Protein AF-A0A1C6A7W8-F1 (afdb_monomer)

Structure (mmCIF, N/CA/C/O backbone):
data_AF-A0A1C6A7W8-F1
#
_entry.id   AF-A0A1C6A7W8-F1
#
loop_
_atom_site.group_PDB
_atom_site.id
_atom_site.type_symbol
_atom_site.label_atom_id
_atom_site.label_alt_id
_atom_site.label_comp_id
_atom_site.label_asym_id
_atom_site.label_entity_id
_atom_site.label_seq_id
_atom_site.pdbx_PDB_ins_code
_atom_site.Cartn_x
_atom_site.Cartn_y
_atom_site.Cartn_z
_atom_site.occupancy
_atom_site.B_iso_or_equiv
_atom_site.auth_seq_id
_atom_site.auth_comp_id
_atom_site.auth_asym_id
_atom_site.auth_atom_id
_atom_site.pdbx_PDB_model_num
ATOM 1 N N . MET A 1 1 ? -4.103 -28.328 -0.287 1.00 45.31 1 MET A N 1
ATOM 2 C CA . MET A 1 1 ? -3.568 -27.176 0.471 1.00 45.31 1 MET A CA 1
ATOM 3 C C . MET A 1 1 ? -3.683 -25.951 -0.413 1.00 45.31 1 MET A C 1
ATOM 5 O O . MET A 1 1 ? -3.094 -25.957 -1.489 1.00 45.31 1 MET A O 1
ATOM 9 N N . SER A 1 2 ? -4.508 -24.973 -0.033 1.00 50.41 2 SER A N 1
ATOM 10 C CA . SER A 1 2 ? -4.607 -23.721 -0.789 1.00 50.41 2 SER A CA 1
ATOM 11 C C 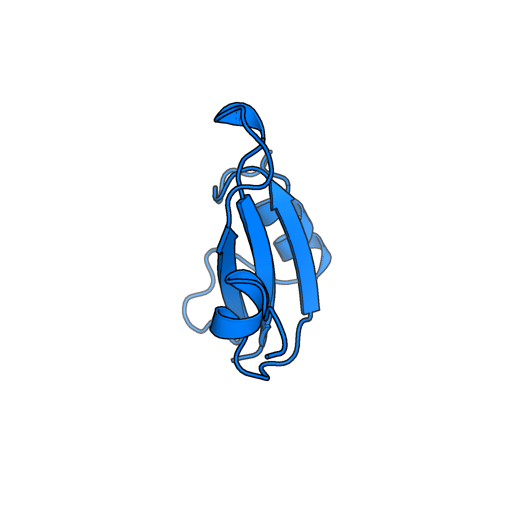. SER A 1 2 ? -3.247 -23.029 -0.738 1.00 50.41 2 SER A C 1
ATOM 13 O O . SER A 1 2 ? -2.717 -22.818 0.351 1.00 50.41 2 SER A O 1
ATOM 15 N N . ARG A 1 3 ? -2.636 -22.763 -1.896 1.00 58.19 3 ARG A N 1
ATOM 16 C CA . ARG A 1 3 ? -1.384 -22.000 -1.983 1.00 58.19 3 ARG A CA 1
ATOM 17 C C . ARG A 1 3 ? -1.735 -20.530 -1.792 1.00 58.19 3 ARG A C 1
ATOM 19 O O . ARG A 1 3 ? -1.849 -19.802 -2.773 1.00 58.19 3 ARG A O 1
ATOM 26 N N . VAL A 1 4 ? -1.972 -20.132 -0.546 1.00 63.28 4 VAL A N 1
ATOM 27 C CA . VAL A 1 4 ? -2.153 -18.723 -0.200 1.00 63.28 4 VAL A CA 1
ATOM 28 C C . VAL A 1 4 ? -0.857 -18.008 -0.569 1.00 63.28 4 VAL A C 1
ATOM 30 O O . VAL A 1 4 ? 0.241 -18.473 -0.256 1.00 63.28 4 VAL A O 1
ATOM 33 N N . SER A 1 5 ? -0.957 -16.935 -1.345 1.00 80.25 5 SER A N 1
ATOM 34 C CA . SER A 1 5 ? 0.221 -16.147 -1.682 1.00 80.25 5 SER A CA 1
ATOM 35 C C . SER A 1 5 ? 0.732 -15.431 -0.429 1.00 80.25 5 SER A C 1
ATOM 37 O O . SER A 1 5 ? -0.054 -14.996 0.403 1.00 80.25 5 SER A O 1
ATOM 39 N N . MET A 1 6 ? 2.048 -15.223 -0.319 1.00 85.38 6 MET A N 1
ATOM 40 C CA . MET A 1 6 ? 2.652 -14.464 0.792 1.00 85.38 6 MET A CA 1
ATOM 41 C C . MET A 1 6 ? 1.991 -13.086 1.001 1.00 85.38 6 MET A C 1
ATOM 43 O O . MET A 1 6 ? 1.934 -12.577 2.113 1.00 85.38 6 MET A O 1
ATOM 47 N N . LEU A 1 7 ? 1.466 -12.475 -0.070 1.00 89.38 7 LEU A N 1
ATOM 48 C CA . LEU A 1 7 ? 0.696 -11.236 0.041 1.00 89.38 7 LEU A CA 1
ATOM 49 C C . LEU A 1 7 ? -0.634 -11.452 0.776 1.00 89.38 7 LEU A C 1
ATOM 51 O O . LEU A 1 7 ? -0.975 -10.660 1.643 1.00 89.38 7 LEU A O 1
ATOM 55 N N . GLU A 1 8 ? -1.380 -12.497 0.428 1.00 86.50 8 GLU A N 1
ATOM 56 C CA . GLU A 1 8 ? -2.664 -12.831 1.055 1.00 86.50 8 GLU A CA 1
ATOM 57 C C . GLU A 1 8 ? -2.495 -13.251 2.519 1.00 86.50 8 GLU A C 1
ATOM 59 O O . GLU A 1 8 ? -3.286 -12.822 3.358 1.00 86.50 8 GLU A O 1
ATOM 64 N N . GLU A 1 9 ? -1.436 -14.002 2.845 1.00 88.00 9 GLU A N 1
ATOM 65 C CA . GLU A 1 9 ? -1.085 -14.321 4.236 1.00 88.00 9 GLU A CA 1
ATOM 66 C C . GLU A 1 9 ? -0.856 -13.044 5.041 1.00 88.00 9 GLU A C 1
ATOM 68 O O . GLU A 1 9 ? -1.402 -12.884 6.130 1.00 88.00 9 GLU A O 1
ATOM 73 N N . HIS A 1 10 ? -0.105 -12.092 4.481 1.00 88.75 10 HIS A N 1
ATOM 74 C CA . HIS A 1 10 ? 0.127 -10.829 5.158 1.00 88.75 10 HIS A CA 1
ATOM 75 C C . HIS A 1 10 ? -1.107 -9.924 5.180 1.00 88.75 10 HIS A C 1
ATOM 77 O O . HIS A 1 10 ? -1.247 -9.155 6.124 1.00 88.75 10 HIS A O 1
ATOM 83 N N . ILE A 1 11 ? -2.015 -9.980 4.200 1.00 93.12 11 ILE A N 1
ATOM 84 C CA . ILE A 1 11 ? -3.288 -9.241 4.272 1.00 93.12 11 ILE A CA 1
ATOM 85 C C . ILE A 1 11 ? -4.083 -9.717 5.493 1.00 93.12 11 ILE A C 1
ATOM 87 O O . ILE A 1 11 ? -4.619 -8.880 6.219 1.00 93.12 11 ILE A O 1
ATOM 91 N N . ASN A 1 12 ? -4.078 -11.025 5.774 1.00 89.56 12 ASN A N 1
ATOM 92 C CA . ASN A 1 12 ? -4.670 -11.619 6.976 1.00 89.56 12 ASN A CA 1
ATOM 93 C C . ASN A 1 12 ? -6.134 -11.187 7.207 1.00 89.56 12 ASN A C 1
ATOM 95 O O . ASN A 1 12 ? -6.526 -10.826 8.312 1.00 89.56 12 ASN A O 1
ATOM 99 N N . GLY A 1 13 ? -6.928 -11.138 6.132 1.00 88.06 13 GLY A N 1
ATOM 100 C CA . GLY A 1 13 ? -8.344 -10.756 6.184 1.00 88.06 13 GLY A CA 1
ATOM 101 C C . GLY A 1 13 ? -8.633 -9.256 6.329 1.00 88.06 13 GLY A C 1
ATOM 102 O O . GLY A 1 13 ? -9.802 -8.886 6.398 1.00 88.06 13 GLY A O 1
ATOM 103 N N . ARG A 1 14 ? -7.613 -8.385 6.343 1.00 94.19 14 ARG A N 1
ATOM 104 C CA . ARG A 1 14 ? -7.811 -6.926 6.332 1.00 94.19 14 ARG A CA 1
ATOM 105 C C . ARG A 1 14 ? -8.484 -6.460 5.042 1.00 94.19 14 ARG A C 1
ATOM 107 O O . ARG A 1 14 ? -8.247 -7.020 3.971 1.00 94.19 14 ARG A O 1
ATOM 114 N N . GLU A 1 15 ? -9.285 -5.401 5.144 1.00 94.94 15 GLU A N 1
ATOM 115 C CA . GLU A 1 15 ? -9.938 -4.782 3.989 1.00 94.94 15 GLU A CA 1
ATOM 116 C C . GLU A 1 15 ? -8.879 -4.215 3.036 1.00 94.94 15 GLU A C 1
ATOM 118 O O . GLU A 1 15 ? -8.099 -3.337 3.409 1.00 94.94 15 GLU A O 1
ATOM 123 N N . VAL A 1 16 ? -8.840 -4.720 1.802 1.00 95.81 16 VAL A N 1
ATOM 124 C CA . VAL A 1 16 ? -7.905 -4.246 0.778 1.00 95.81 16 VAL A CA 1
ATOM 125 C C . VAL A 1 16 ? -8.514 -3.058 0.045 1.00 95.81 16 VAL A C 1
ATOM 127 O O . VAL A 1 16 ? -9.499 -3.200 -0.671 1.00 95.81 16 VAL A O 1
ATOM 130 N N . MET A 1 17 ? -7.871 -1.901 0.165 1.00 96.12 17 MET A N 1
ATOM 131 C CA . MET A 1 17 ? -8.258 -0.678 -0.538 1.00 96.12 17 MET A CA 1
ATOM 132 C C . MET A 1 17 ? -7.739 -0.667 -1.980 1.00 96.12 17 MET A C 1
ATOM 134 O O . MET A 1 17 ? -8.434 -0.236 -2.895 1.00 96.12 17 MET A O 1
ATOM 138 N N . ALA A 1 18 ? -6.504 -1.136 -2.201 1.00 95.94 18 ALA A N 1
ATOM 139 C CA . ALA A 1 18 ? -5.924 -1.245 -3.538 1.00 95.94 18 ALA A CA 1
ATOM 140 C C . ALA A 1 18 ? -4.760 -2.237 -3.592 1.00 95.94 18 ALA A C 1
ATOM 142 O O . ALA A 1 18 ? -3.950 -2.319 -2.669 1.00 95.94 18 ALA A O 1
ATOM 143 N N . TYR A 1 19 ? -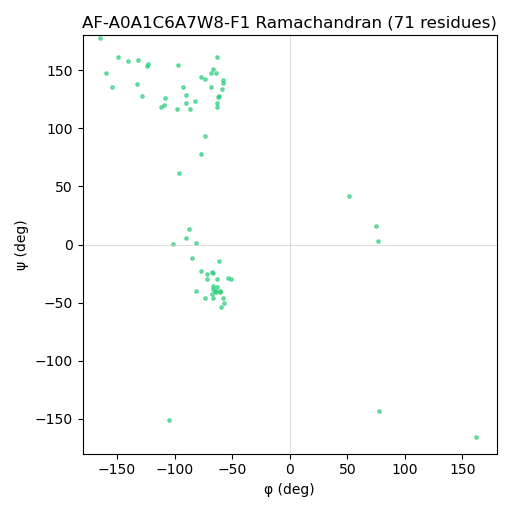4.603 -2.912 -4.730 1.00 94.88 19 TYR A N 1
ATOM 144 C CA . TYR A 1 19 ? -3.397 -3.679 -5.041 1.00 94.88 19 TYR A CA 1
ATOM 145 C C . TYR A 1 19 ? -2.399 -2.828 -5.826 1.00 94.88 19 TYR A C 1
ATOM 147 O O . TYR A 1 19 ? -2.748 -2.145 -6.791 1.00 94.88 19 TYR A O 1
ATOM 155 N N . VAL A 1 20 ? -1.126 -2.908 -5.446 1.00 93.69 20 VAL A N 1
ATOM 156 C CA . VAL A 1 20 ? -0.035 -2.171 -6.084 1.00 93.69 20 VAL A CA 1
ATOM 157 C C . VAL A 1 20 ? 1.084 -3.132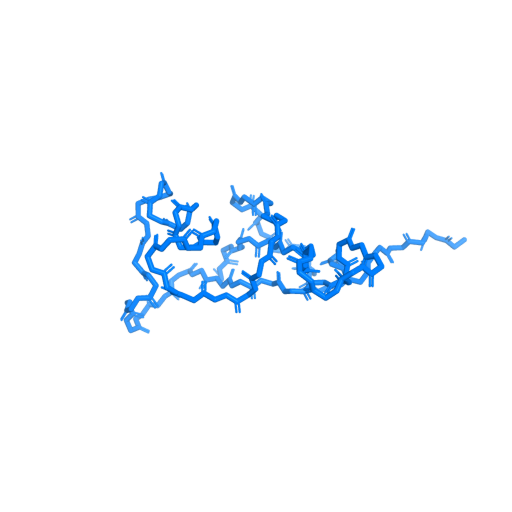 -6.442 1.00 93.69 20 VAL A C 1
ATOM 159 O O . VAL A 1 20 ? 1.606 -3.848 -5.600 1.00 93.69 20 VAL A O 1
ATOM 162 N N . GLN A 1 21 ? 1.516 -3.099 -7.697 1.00 92.00 21 GLN A N 1
ATOM 163 C CA . GLN A 1 21 ? 2.743 -3.762 -8.123 1.00 92.00 21 GLN A CA 1
ATOM 164 C C . GLN A 1 21 ? 3.804 -2.716 -8.453 1.00 92.00 21 GLN A C 1
ATOM 166 O O . GLN A 1 21 ? 3.594 -1.891 -9.346 1.00 92.00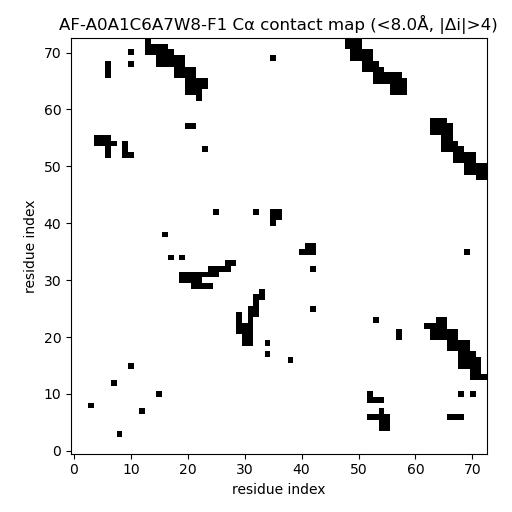 21 GLN A O 1
ATOM 171 N N . GLY A 1 22 ? 4.939 -2.748 -7.759 1.00 91.06 22 GLY A N 1
ATOM 172 C CA . GLY A 1 22 ? 6.046 -1.828 -8.012 1.00 91.06 22 GLY A CA 1
ATOM 173 C C . GLY A 1 22 ? 7.031 -1.738 -6.853 1.00 91.06 22 GLY A C 1
ATOM 174 O O . GLY A 1 22 ? 7.042 -2.571 -5.951 1.00 91.06 22 GLY A O 1
ATOM 175 N N . LYS A 1 23 ? 7.898 -0.726 -6.877 1.00 90.88 23 LYS A N 1
ATOM 176 C CA . LYS A 1 23 ? 8.871 -0.501 -5.801 1.00 90.88 23 LYS A CA 1
ATOM 177 C C . LYS A 1 23 ? 8.165 -0.064 -4.515 1.00 90.88 23 LYS A C 1
ATOM 179 O O . LYS A 1 23 ? 7.317 0.826 -4.565 1.00 90.88 23 LYS A O 1
ATOM 184 N N . TYR A 1 24 ? 8.574 -0.637 -3.385 1.00 90.81 24 TYR A N 1
ATOM 185 C CA . TYR A 1 24 ? 8.219 -0.123 -2.064 1.00 90.81 24 TYR A CA 1
ATOM 186 C C . TYR A 1 24 ? 9.027 1.153 -1.810 1.00 90.81 24 TYR A C 1
ATOM 188 O O . TYR A 1 24 ? 10.202 1.107 -1.456 1.00 90.81 24 TYR A O 1
ATOM 196 N N . SER A 1 25 ? 8.436 2.296 -2.139 1.00 90.00 25 SER A N 1
ATOM 197 C CA . SER A 1 25 ? 9.077 3.603 -2.038 1.00 90.00 25 SER A CA 1
ATOM 198 C C . SER A 1 25 ? 8.010 4.670 -1.875 1.00 90.00 25 SER A C 1
ATOM 200 O O . SER A 1 25 ? 7.032 4.665 -2.623 1.00 90.00 25 SER A O 1
ATOM 202 N N . TYR A 1 26 ? 8.229 5.603 -0.951 1.00 88.94 26 TYR A N 1
ATOM 203 C CA . TYR A 1 26 ? 7.336 6.742 -0.745 1.00 88.94 26 TYR A CA 1
ATOM 204 C C . TYR A 1 26 ? 7.700 7.974 -1.592 1.00 88.94 26 TYR A C 1
ATOM 206 O O . TYR A 1 26 ? 7.031 8.999 -1.502 1.00 88.94 26 TYR A O 1
ATOM 214 N N . HIS A 1 27 ? 8.680 7.873 -2.501 1.00 88.81 27 HIS A N 1
ATOM 215 C CA . HIS A 1 27 ? 8.957 8.947 -3.461 1.00 88.81 27 HIS A CA 1
ATOM 216 C C . HIS A 1 27 ? 7.723 9.280 -4.309 1.00 88.81 27 HIS A C 1
ATOM 218 O O . HIS A 1 27 ? 7.017 8.386 -4.76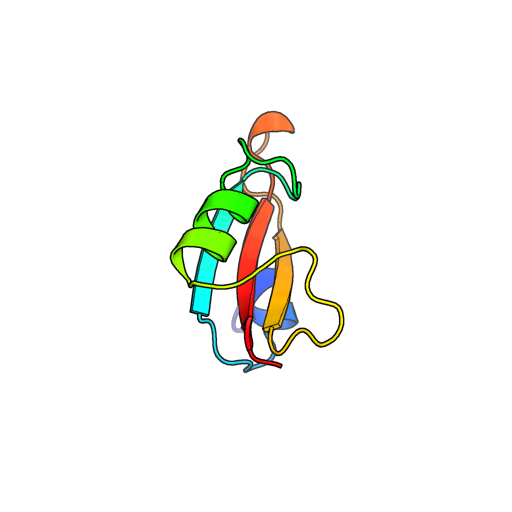9 1.00 88.81 27 HIS A O 1
ATOM 224 N N . SER A 1 28 ? 7.509 10.566 -4.590 1.00 83.44 28 SER A N 1
ATOM 225 C CA . SER A 1 28 ? 6.350 11.078 -5.341 1.00 83.44 28 SER A CA 1
ATOM 226 C C . SER A 1 28 ? 6.131 10.413 -6.708 1.00 83.4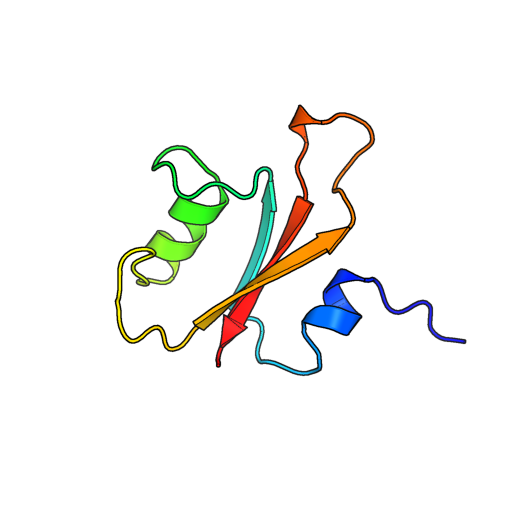4 28 SER A C 1
ATOM 228 O O . SER 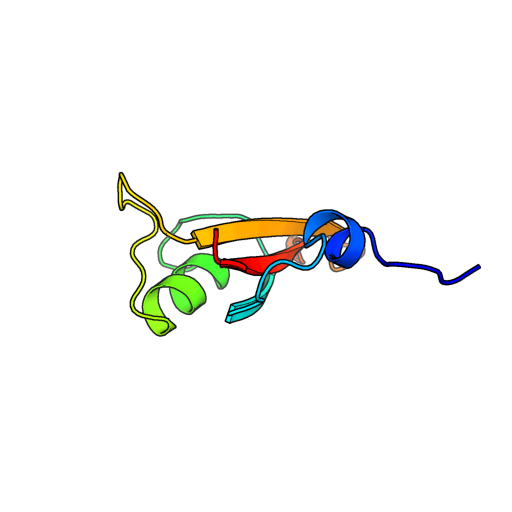A 1 28 ? 4.996 10.295 -7.167 1.00 83.44 28 SER A O 1
ATOM 230 N N . THR A 1 29 ? 7.199 9.938 -7.349 1.00 86.88 29 THR A N 1
ATOM 231 C CA . THR A 1 29 ? 7.159 9.261 -8.654 1.00 86.88 29 THR A CA 1
ATOM 232 C C . THR A 1 29 ? 6.851 7.765 -8.560 1.00 86.88 29 THR A C 1
ATOM 234 O O . THR A 1 29 ? 6.563 7.120 -9.577 1.00 86.88 29 THR A O 1
ATOM 237 N N . SER A 1 30 ? 6.879 7.179 -7.361 1.00 90.62 30 SER A N 1
ATOM 238 C CA . SER A 1 30 ? 6.578 5.764 -7.174 1.00 90.62 30 SER A CA 1
ATOM 239 C C . SER A 1 30 ? 5.103 5.484 -7.487 1.00 90.62 30 SER A C 1
ATOM 241 O O . SER A 1 30 ? 4.228 6.347 -7.373 1.00 90.62 30 SER A O 1
ATOM 243 N N . LYS A 1 31 ? 4.808 4.264 -7.945 1.00 92.81 31 LYS A N 1
ATOM 244 C CA . LYS A 1 31 ? 3.416 3.851 -8.166 1.00 92.81 31 LYS A CA 1
ATOM 245 C C . LYS A 1 31 ? 2.662 3.752 -6.837 1.00 92.81 31 LYS A C 1
ATOM 247 O O . LYS A 1 31 ? 1.502 4.129 -6.790 1.00 92.81 31 LYS A O 1
ATOM 252 N N . LEU A 1 32 ? 3.343 3.320 -5.773 1.00 93.75 32 LEU A N 1
ATOM 253 C CA . LEU A 1 32 ? 2.782 3.212 -4.429 1.00 93.75 32 LEU A CA 1
ATOM 254 C C . LEU A 1 32 ? 2.285 4.566 -3.913 1.00 93.75 32 LEU A C 1
ATOM 256 O O . LEU A 1 32 ? 1.109 4.689 -3.595 1.00 93.75 32 LEU A O 1
ATOM 260 N N . THR A 1 33 ? 3.135 5.595 -3.922 1.00 94.31 33 THR A N 1
ATOM 261 C CA . THR A 1 33 ? 2.770 6.946 -3.467 1.00 94.31 33 THR A CA 1
ATOM 262 C C . THR A 1 33 ? 1.631 7.529 -4.286 1.00 94.31 33 THR A C 1
ATOM 264 O O . THR A 1 33 ? 0.720 8.135 -3.731 1.00 94.31 33 THR A O 1
ATOM 267 N N . ARG A 1 34 ? 1.641 7.318 -5.608 1.00 94.06 34 ARG A N 1
ATOM 268 C CA . ARG A 1 34 ? 0.546 7.760 -6.478 1.00 94.06 34 ARG A CA 1
ATOM 269 C C . ARG A 1 34 ? -0.771 7.059 -6.154 1.00 94.06 34 ARG A C 1
ATOM 271 O O . ARG A 1 34 ? -1.796 7.727 -6.137 1.00 94.06 34 ARG A O 1
ATOM 278 N N . THR A 1 35 ? -0.755 5.756 -5.872 1.00 95.38 35 THR A N 1
ATOM 279 C CA . THR A 1 35 ? -1.966 5.028 -5.467 1.00 95.38 35 THR A CA 1
ATOM 280 C C . THR A 1 35 ? -2.466 5.479 -4.096 1.00 95.38 35 THR A C 1
ATOM 282 O O . THR A 1 35 ? -3.659 5.711 -3.962 1.00 95.38 35 THR A O 1
ATOM 285 N N . ILE A 1 36 ? -1.580 5.675 -3.114 1.00 94.12 36 ILE A N 1
ATOM 286 C CA . ILE A 1 36 ? -1.944 6.200 -1.785 1.00 94.12 36 ILE A CA 1
ATOM 287 C C . ILE A 1 36 ? -2.642 7.561 -1.930 1.00 94.12 36 ILE A C 1
ATOM 289 O O . ILE A 1 36 ? -3.768 7.728 -1.472 1.00 94.12 36 ILE A O 1
ATOM 293 N N . LYS A 1 37 ? -2.038 8.492 -2.679 1.00 93.69 37 LYS A N 1
ATOM 294 C CA . LYS A 1 37 ? -2.631 9.813 -2.936 1.00 93.69 37 LYS A CA 1
ATOM 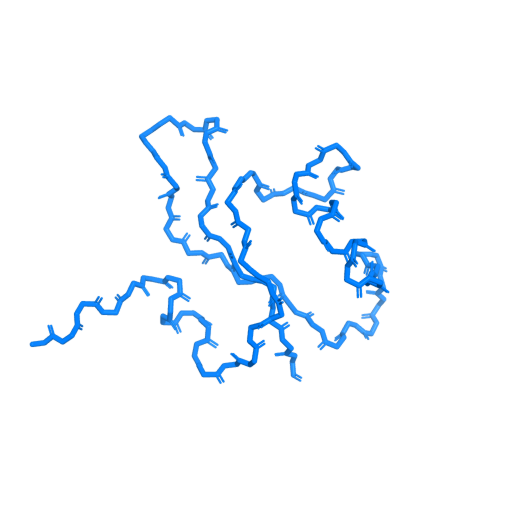295 C C . LYS A 1 37 ? -3.946 9.742 -3.716 1.00 93.69 37 LYS A C 1
ATOM 297 O O . LYS A 1 37 ? -4.855 10.513 -3.441 1.00 93.69 37 LYS A O 1
ATOM 302 N N . ALA A 1 38 ? -4.072 8.815 -4.669 1.00 94.62 38 ALA A N 1
ATOM 303 C CA . ALA A 1 38 ? -5.315 8.608 -5.417 1.00 94.62 38 ALA A CA 1
ATOM 304 C C . ALA A 1 38 ? -6.461 8.068 -4.543 1.00 94.62 38 ALA A C 1
ATOM 306 O O . ALA A 1 38 ? -7.622 8.293 -4.868 1.00 94.62 38 ALA A O 1
ATOM 307 N N . LEU A 1 39 ? -6.142 7.393 -3.435 1.00 94.38 39 LEU A N 1
ATOM 308 C CA . LEU A 1 39 ? -7.106 6.987 -2.409 1.00 94.38 39 LEU A CA 1
ATOM 309 C C . LEU A 1 39 ? -7.440 8.122 -1.421 1.00 94.38 39 LEU A C 1
ATOM 311 O O . LEU A 1 39 ? -8.207 7.899 -0.491 1.00 94.38 39 LEU A O 1
ATOM 315 N N . GLY A 1 40 ? -6.874 9.322 -1.603 1.00 93.44 40 GLY A N 1
ATOM 316 C CA . GLY A 1 40 ? -7.050 10.453 -0.688 1.00 93.44 40 GLY A CA 1
ATOM 317 C C . GLY A 1 40 ? -6.257 10.326 0.615 1.00 93.44 40 GLY A C 1
ATOM 318 O O . GLY A 1 40 ? -6.552 11.037 1.567 1.00 93.44 40 GLY A O 1
ATOM 319 N N . LEU A 1 41 ? -5.275 9.423 0.662 1.00 93.06 41 LEU A N 1
ATOM 320 C CA . LEU A 1 41 ? -4.448 9.160 1.837 1.00 93.06 41 LEU A CA 1
ATOM 321 C C . LEU A 1 41 ? -3.120 9.919 1.750 1.00 93.06 41 LEU A C 1
ATOM 323 O O . LEU A 1 41 ? -2.607 10.173 0.652 1.00 93.06 41 LEU A O 1
ATOM 327 N N . ASP A 1 42 ? -2.518 10.200 2.905 1.00 90.75 42 ASP A N 1
ATOM 328 C CA . ASP A 1 42 ? -1.190 10.802 2.996 1.00 90.75 42 ASP A CA 1
ATOM 329 C C . ASP A 1 42 ? -0.166 9.802 3.571 1.00 90.75 42 ASP A C 1
ATOM 331 O O . ASP A 1 42 ? -0.318 9.336 4.702 1.00 90.75 42 ASP A O 1
ATOM 335 N N . PRO A 1 43 ? 0.894 9.427 2.822 1.00 85.69 43 PRO A N 1
ATOM 336 C CA . PRO A 1 43 ? 1.958 8.570 3.344 1.00 85.69 43 PRO A CA 1
ATOM 337 C C . PRO A 1 43 ? 2.725 9.162 4.535 1.00 85.69 43 PRO A C 1
ATOM 339 O O . PRO A 1 43 ? 3.442 8.399 5.185 1.00 85.69 43 PRO A O 1
ATOM 342 N N . GLU A 1 44 ? 2.599 10.457 4.821 1.00 87.62 44 GLU A N 1
ATOM 343 C CA . GLU A 1 44 ? 3.257 11.140 5.944 1.00 87.62 44 GLU A CA 1
ATOM 344 C C . GLU A 1 44 ? 2.322 11.385 7.142 1.00 87.62 44 GLU A C 1
ATOM 346 O O . GLU A 1 44 ? 2.773 11.898 8.160 1.00 87.62 44 GLU A O 1
ATOM 351 N N . GLU A 1 45 ? 1.053 10.967 7.065 1.00 88.69 45 GLU A N 1
ATOM 352 C CA . GLU A 1 45 ? 0.103 11.054 8.184 1.00 88.69 45 GLU A CA 1
ATOM 353 C C . GLU A 1 45 ? 0.613 10.277 9.412 1.00 88.69 45 GLU A C 1
ATOM 355 O O . GLU A 1 45 ? 1.073 9.140 9.279 1.00 88.69 45 GLU A O 1
ATOM 360 N N . GLU A 1 46 ? 0.543 10.876 10.604 1.00 82.94 46 GLU A N 1
ATOM 361 C CA . GLU A 1 46 ? 0.987 10.235 11.853 1.00 82.94 46 GLU A CA 1
ATOM 362 C C . GLU A 1 46 ? -0.001 9.144 12.308 1.00 82.94 46 GLU A C 1
ATOM 364 O O . GLU A 1 46 ? 0.407 8.013 12.578 1.00 82.94 46 GLU A O 1
ATOM 369 N N . ASP A 1 47 ? -1.305 9.441 12.283 1.00 87.81 47 ASP A N 1
ATOM 370 C CA . ASP A 1 47 ? -2.386 8.540 12.711 1.00 87.81 47 ASP A CA 1
ATOM 371 C C . ASP A 1 47 ? -3.007 7.779 11.531 1.00 87.81 47 ASP A C 1
ATOM 373 O O . ASP A 1 47 ? -4.193 7.900 11.207 1.00 87.81 47 ASP A O 1
ATOM 377 N N . LYS A 1 48 ? -2.189 6.971 10.852 1.00 87.50 48 LYS A N 1
ATOM 378 C CA . LYS A 1 48 ? -2.653 6.217 9.681 1.00 87.50 48 LYS A CA 1
ATOM 379 C C . LYS A 1 48 ? -3.752 5.235 10.064 1.00 87.50 48 LYS A C 1
ATOM 381 O O . LYS A 1 48 ? -3.552 4.333 10.870 1.00 87.50 48 LYS A O 1
ATOM 386 N N . THR A 1 49 ? -4.873 5.320 9.358 1.00 93.06 49 THR A N 1
ATOM 387 C CA . THR A 1 49 ? -5.958 4.319 9.401 1.00 93.06 49 THR A CA 1
ATOM 388 C C . THR A 1 49 ? -5.753 3.178 8.396 1.00 93.06 49 THR A C 1
ATOM 390 O O . THR A 1 49 ? -6.664 2.403 8.099 1.00 93.06 49 THR A O 1
ATOM 393 N N . TRP A 1 50 ? -4.550 3.082 7.831 1.00 95.06 50 TRP A N 1
ATOM 394 C CA . TRP A 1 50 ? -4.205 2.183 6.740 1.00 95.06 50 TRP A CA 1
ATOM 395 C C . TRP A 1 50 ? -2.737 1.751 6.820 1.00 95.06 50 TRP A C 1
ATOM 397 O O . TRP A 1 50 ? -1.901 2.387 7.461 1.00 95.06 50 TRP A O 1
ATOM 407 N N . ALA A 1 51 ? -2.404 0.664 6.131 1.00 94.38 51 ALA A N 1
ATOM 408 C CA . ALA A 1 51 ? -1.049 0.140 6.039 1.00 94.38 51 ALA A CA 1
ATOM 409 C C . ALA A 1 51 ? -0.734 -0.372 4.631 1.00 94.38 51 ALA A C 1
ATOM 411 O O . ALA A 1 51 ? -1.623 -0.745 3.866 1.00 94.38 51 ALA A O 1
ATOM 412 N N . VAL A 1 52 ? 0.557 -0.437 4.297 1.00 94.50 52 VAL A N 1
ATOM 413 C CA . VAL A 1 52 ? 1.032 -1.139 3.099 1.00 94.50 52 VAL A CA 1
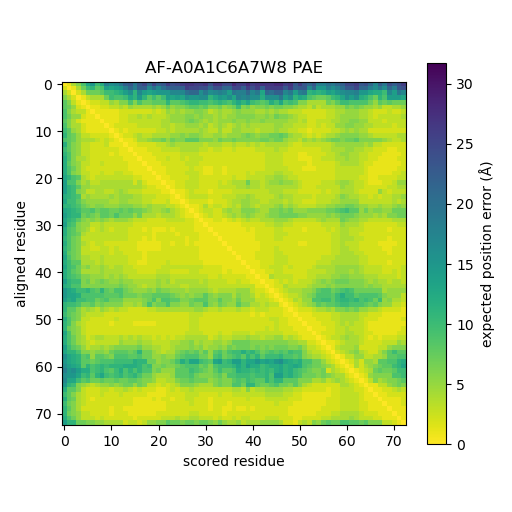ATOM 414 C C . VAL A 1 52 ? 1.504 -2.522 3.502 1.00 94.50 52 VAL A C 1
ATOM 416 O O . VAL A 1 52 ? 2.479 -2.682 4.231 1.00 94.50 52 VAL A O 1
ATOM 419 N N . VAL A 1 53 ? 0.832 -3.530 2.977 1.00 95.06 53 VAL A N 1
ATOM 420 C CA . VAL A 1 53 ? 1.256 -4.916 3.059 1.00 95.06 53 VAL A CA 1
ATOM 421 C C . VAL A 1 53 ? 2.135 -5.227 1.859 1.00 95.06 53 VAL A C 1
ATOM 423 O O . VAL A 1 53 ? 1.749 -4.989 0.714 1.00 95.06 53 VAL A O 1
ATOM 426 N N . VAL A 1 54 ? 3.314 -5.785 2.112 1.00 93.50 54 VAL A N 1
ATOM 427 C CA . VAL A 1 54 ? 4.253 -6.208 1.072 1.00 93.50 54 VAL A CA 1
ATOM 428 C C . VAL A 1 54 ? 4.272 -7.730 1.025 1.00 93.50 54 VAL A C 1
ATOM 430 O O . VAL A 1 54 ? 4.457 -8.400 2.037 1.00 93.50 54 VAL A O 1
ATOM 433 N N . GLY A 1 55 ? 4.045 -8.283 -0.156 1.00 91.00 55 GLY A N 1
ATOM 434 C CA . GLY A 1 55 ? 4.143 -9.709 -0.415 1.00 91.00 55 GLY A CA 1
ATOM 435 C C . GLY A 1 55 ? 5.407 -10.057 -1.188 1.00 91.00 55 GLY A C 1
ATOM 436 O O . GLY A 1 55 ? 6.434 -9.380 -1.128 1.00 91.00 55 GLY A O 1
ATOM 437 N N . GLY A 1 56 ? 5.304 -11.129 -1.970 1.00 88.31 56 GLY A N 1
ATOM 438 C CA . GLY A 1 56 ? 6.397 -11.602 -2.803 1.00 88.31 56 GLY A CA 1
ATOM 439 C C . GLY A 1 56 ? 6.819 -10.609 -3.888 1.00 88.31 56 GLY A C 1
ATOM 440 O O . GLY A 1 56 ? 6.083 -9.708 -4.309 1.00 88.31 56 GLY A O 1
ATOM 441 N N . ARG A 1 57 ? 8.031 -10.826 -4.389 1.00 87.38 57 ARG A N 1
ATOM 442 C CA . ARG A 1 57 ? 8.587 -10.086 -5.518 1.00 87.38 57 ARG A CA 1
ATOM 443 C C . ARG A 1 57 ? 7.690 -10.223 -6.753 1.00 87.38 57 ARG A C 1
ATOM 445 O O . ARG A 1 57 ? 7.172 -11.298 -7.052 1.00 87.38 57 ARG A O 1
ATOM 452 N N . ALA A 1 58 ? 7.505 -9.124 -7.472 1.00 84.44 58 ALA A N 1
ATOM 453 C CA . ALA A 1 58 ? 6.608 -9.057 -8.621 1.00 84.44 58 ALA A CA 1
ATOM 454 C C . ALA A 1 58 ? 7.181 -9.704 -9.891 1.00 84.44 58 ALA A C 1
ATOM 456 O O . ALA A 1 58 ? 6.424 -10.096 -10.774 1.00 84.44 58 ALA A O 1
ATOM 457 N N . GLY A 1 59 ? 8.506 -9.821 -9.985 1.00 80.44 59 GLY A N 1
ATOM 458 C CA . GLY A 1 59 ? 9.197 -10.432 -11.115 1.00 80.44 59 GLY A CA 1
ATOM 459 C C . GLY A 1 59 ? 10.655 -10.757 -10.794 1.00 80.44 59 GLY A C 1
ATOM 460 O O . GLY A 1 59 ? 11.146 -10.467 -9.701 1.00 80.44 59 GLY A O 1
ATOM 461 N N . ALA A 1 60 ? 11.358 -11.357 -11.755 1.00 77.19 60 ALA A N 1
ATOM 462 C CA . ALA A 1 60 ? 12.754 -11.766 -11.581 1.00 77.19 60 ALA A CA 1
ATOM 463 C C . ALA A 1 60 ? 13.698 -10.561 -11.388 1.00 77.19 60 ALA A C 1
ATOM 465 O O . ALA A 1 60 ? 14.585 -10.576 -10.528 1.00 77.19 60 ALA A O 1
ATOM 466 N N . ALA A 1 61 ? 13.474 -9.471 -12.126 1.00 78.19 61 ALA A N 1
ATOM 467 C CA . ALA A 1 61 ? 14.298 -8.272 -12.031 1.00 78.19 61 ALA A CA 1
ATOM 468 C C . ALA A 1 61 ? 14.024 -7.478 -10.742 1.00 78.19 61 ALA A C 1
ATOM 470 O O . ALA A 1 61 ? 12.887 -7.334 -10.295 1.00 78.19 61 ALA A O 1
ATOM 471 N N . TRP A 1 62 ? 15.082 -6.912 -10.153 1.00 70.62 62 TRP A N 1
ATOM 472 C CA . TRP A 1 62 ? 14.977 -6.059 -8.956 1.00 70.62 62 TRP A CA 1
ATOM 473 C C . TRP A 1 62 ? 14.160 -4.791 -9.226 1.00 70.62 62 TRP A C 1
ATOM 475 O O . TRP A 1 62 ? 13.475 -4.281 -8.343 1.00 70.62 62 TRP A O 1
ATOM 485 N N . SER A 1 63 ? 14.187 -4.305 -10.468 1.00 77.62 63 SER A N 1
ATOM 486 C CA . SER A 1 63 ? 13.447 -3.124 -10.908 1.00 77.62 63 SER A CA 1
ATOM 487 C C . SER A 1 63 ? 11.928 -3.318 -10.915 1.00 77.62 63 SER A C 1
ATOM 489 O O . SER A 1 63 ? 11.209 -2.326 -10.797 1.00 77.62 63 SER A O 1
ATOM 491 N N . THR A 1 64 ? 11.438 -4.561 -11.004 1.00 80.06 64 THR A N 1
ATOM 492 C CA . THR A 1 64 ? 10.000 -4.877 -11.053 1.00 80.06 64 THR A CA 1
ATOM 493 C C . THR A 1 64 ? 9.308 -4.663 -9.702 1.00 80.06 64 THR A C 1
ATOM 495 O O . THR A 1 64 ? 8.113 -4.373 -9.661 1.00 80.06 64 THR A O 1
ATOM 498 N N . GLY A 1 65 ? 10.058 -4.747 -8.598 1.00 89.19 65 GLY A N 1
ATOM 499 C CA . GLY A 1 65 ? 9.563 -4.489 -7.247 1.00 89.19 65 GLY A CA 1
ATOM 500 C C . GLY A 1 65 ? 8.739 -5.636 -6.656 1.00 89.19 65 GLY A C 1
ATOM 501 O O . GLY A 1 65 ? 9.045 -6.810 -6.867 1.00 89.19 65 GLY A O 1
ATOM 502 N N . TYR A 1 66 ? 7.706 -5.291 -5.894 1.00 92.44 66 TYR A N 1
ATOM 503 C CA . TYR A 1 66 ? 6.918 -6.198 -5.062 1.00 92.44 66 TYR A CA 1
ATOM 504 C C . TYR A 1 66 ? 5.438 -6.148 -5.423 1.00 92.44 66 TYR A C 1
ATOM 506 O O . TYR A 1 66 ? 4.943 -5.146 -5.950 1.00 92.44 66 TYR A O 1
ATOM 514 N N . LYS A 1 67 ? 4.735 -7.240 -5.121 1.00 92.81 67 LYS A N 1
ATOM 515 C CA . LYS A 1 67 ? 3.275 -7.255 -5.038 1.00 92.81 67 LYS A CA 1
ATOM 516 C C . LYS A 1 67 ? 2.895 -6.730 -3.660 1.00 92.81 67 LYS A C 1
ATOM 518 O O . LYS A 1 67 ? 3.366 -7.257 -2.658 1.00 92.81 67 LYS A O 1
ATOM 523 N N . MET A 1 68 ? 2.093 -5.684 -3.614 1.00 95.44 68 MET A N 1
ATOM 524 C CA . MET A 1 68 ? 1.712 -4.981 -2.397 1.00 95.44 68 MET A CA 1
ATOM 525 C C . MET A 1 68 ? 0.200 -4.773 -2.374 1.00 95.44 68 MET A C 1
ATOM 527 O O . MET A 1 68 ? -0.458 -4.780 -3.418 1.00 95.44 68 MET A O 1
ATOM 531 N N . ALA A 1 69 ? -0.335 -4.549 -1.186 1.00 96.19 69 ALA A N 1
ATOM 532 C CA . ALA A 1 69 ? -1.712 -4.146 -0.967 1.00 96.19 69 ALA A CA 1
ATOM 533 C C . ALA A 1 69 ? -1.735 -2.980 0.019 1.00 96.19 69 ALA A C 1
ATOM 535 O O . ALA A 1 69 ? -0.998 -2.980 1.000 1.00 96.19 69 ALA A O 1
ATOM 536 N N . ILE A 1 70 ? -2.567 -1.987 -0.249 1.00 96.19 70 ILE A N 1
ATOM 537 C CA . ILE A 1 70 ? -2.931 -0.959 0.720 1.00 96.19 70 ILE A CA 1
ATOM 538 C C . ILE A 1 70 ? -4.165 -1.496 1.431 1.00 96.19 70 ILE A C 1
ATOM 540 O O . ILE A 1 70 ? -5.146 -1.835 0.767 1.00 96.19 70 ILE A O 1
ATOM 544 N N . VAL A 1 71 ? -4.091 -1.629 2.748 1.00 96.38 71 VAL A N 1
ATOM 545 C CA . VAL A 1 71 ? -5.147 -2.219 3.574 1.00 96.38 71 VAL A CA 1
ATOM 546 C C . VAL A 1 71 ? -5.583 -1.252 4.658 1.00 96.38 71 VAL A C 1
ATOM 548 O O . VAL A 1 71 ? -4.781 -0.430 5.099 1.00 96.38 71 VAL A O 1
ATOM 551 N N . ARG A 1 72 ? -6.822 -1.385 5.119 1.00 95.00 72 ARG A N 1
ATOM 552 C CA . ARG A 1 72 ? -7.319 -0.676 6.299 1.00 95.00 72 ARG A CA 1
ATOM 553 C C . ARG A 1 72 ? -6.810 -1.338 7.588 1.00 95.00 72 ARG A C 1
ATOM 555 O O . ARG A 1 72 ? -6.628 -2.561 7.607 1.00 95.00 72 ARG A O 1
ATOM 562 N N . LEU A 1 73 ? -6.520 -0.530 8.611 1.00 91.19 73 LEU A N 1
ATOM 563 C CA . LEU A 1 73 ? -6.166 -0.991 9.963 1.00 91.19 73 LEU A CA 1
ATOM 564 C C . LEU A 1 73 ? -7.405 -1.198 10.836 1.00 91.19 73 LEU A C 1
ATOM 566 O O . LEU A 1 73 ? -8.405 -0.479 10.618 1.00 91.19 73 LEU A O 1
#

Radius of gyration: 12.42 Å; Cα contacts (8 Å, |Δi|>4): 134; chains: 1; bounding box: 25×38×25 Å

pLDDT: mean 88.16, std 9.84, range [45.31, 96.38]

Sequence (73 aa):
MSRVSMLEEHINGREVMAYVQGKYSYHSTSKLTRTIKALGLDPEEEDKTWAVVVGGRAGAAWSTGYKMAIVRL

Solvent-accessible surface area (backbone atoms only — not comparable to full-atom values): 4374 Å² total; per-residue (Å²): 131,86,84,72,48,62,40,56,60,63,46,65,85,45,56,73,78,44,81,42,77,27,51,94,42,79,50,79,86,28,61,48,34,45,50,41,48,74,72,75,44,63,97,82,53,87,86,62,65,51,46,78,40,72,29,51,68,59,47,92,52,81,85,48,22,24,33,30,34,36,25,47,108

Nearest PDB structures (foldseek):
  7s0t-assembly1_E  TM=2.981E-01  e=9.842E+00  Saccharomyces cerevisiae

Mean predicted aligned error: 4.7 Å

Secondary structure (DSSP, 8-state):
-----HHHHHHTTPPEEEEEEE----STTSHHHHHHHHTT--TT-SS-SEEEEEEEESSSSGGG-EEEEEEE-

Foldseek 3Di:
DPPQFQQNVQCVPFAFPDKDWFAPDCPPPTRVVVVCVVSVHDPPDPPDQWDKGWTDHPDDDVRRHTTITIGGD